Protein AF-A0A3D5U981-F1 (afdb_monomer_lite)

pLDDT: mean 92.64, std 10.51, range [44.12, 98.62]

Secondary structure (DSSP, 8-state):
-TT---HHHHHTSSS--S----HHHHHHHHHHTT-------HHHHTT--THHHHHHHTTTTTHHHHHHHHHHHHHHHHHHH--HHHHHHHHHHHHHHHHT---HHHHHHHHHHHHHHHTT------

Structure (mmCIF, N/CA/C/O backbone):
data_AF-A0A3D5U981-F1
#
_entry.id   AF-A0A3D5U981-F1
#
loop_
_atom_site.group_PDB
_atom_site.id
_atom_site.type_symbol
_atom_site.label_atom_id
_atom_site.label_alt_id
_atom_site.label_comp_id
_atom_site.label_asym_id
_atom_site.label_entity_id
_atom_site.label_seq_id
_atom_site.pdbx_PDB_ins_code
_atom_site.Cartn_x
_atom_site.Cartn_y
_atom_site.Cartn_z
_atom_site.occupancy
_atom_site.B_iso_or_equiv
_atom_site.auth_seq_id
_atom_site.auth_comp_id
_atom_site.auth_asym_id
_atom_site.auth_atom_id
_atom_site.pdbx_PDB_model_num
ATOM 1 N N . ASP A 1 1 ? 12.604 10.261 -20.284 1.00 46.19 1 ASP A N 1
ATOM 2 C CA . ASP A 1 1 ? 11.400 9.481 -19.977 1.00 46.19 1 ASP A CA 1
ATOM 3 C C . ASP A 1 1 ? 11.786 8.006 -20.019 1.00 46.19 1 ASP A C 1
ATOM 5 O O . ASP A 1 1 ? 12.290 7.556 -21.041 1.00 46.19 1 ASP A O 1
ATOM 9 N N . TYR A 1 2 ? 11.681 7.296 -18.892 1.00 44.12 2 TYR A N 1
ATOM 10 C CA . TYR A 1 2 ? 12.070 5.879 -18.778 1.00 44.12 2 TYR A CA 1
ATOM 11 C C . TYR A 1 2 ? 11.083 4.939 -19.499 1.00 44.12 2 TYR A C 1
ATOM 13 O O . TYR A 1 2 ? 11.302 3.730 -19.544 1.00 44.12 2 TYR A O 1
ATOM 21 N N . SER A 1 3 ? 10.006 5.488 -20.070 1.00 51.28 3 SER A N 1
ATOM 22 C CA . SER A 1 3 ? 9.014 4.762 -20.864 1.00 51.28 3 SER A CA 1
ATOM 23 C C . SER A 1 3 ? 9.505 4.391 -22.278 1.00 51.28 3 SER A C 1
ATOM 25 O O . SER A 1 3 ? 8.981 3.454 -22.887 1.00 51.28 3 SER A O 1
ATOM 27 N N . HIS A 1 4 ? 10.526 5.077 -22.810 1.00 54.28 4 HIS A N 1
ATOM 28 C CA . HIS A 1 4 ? 11.020 4.851 -24.170 1.00 54.28 4 HIS A CA 1
ATOM 29 C C . HIS A 1 4 ? 12.057 3.725 -24.223 1.00 54.28 4 HIS A C 1
ATOM 31 O O . HIS A 1 4 ? 13.225 3.896 -23.869 1.00 54.28 4 HIS A O 1
ATOM 37 N N . LYS A 1 5 ? 11.628 2.567 -24.735 1.00 63.09 5 LYS A N 1
ATOM 38 C CA . LYS A 1 5 ? 12.467 1.385 -25.001 1.00 63.09 5 LYS A CA 1
ATOM 39 C C . LYS A 1 5 ? 13.287 1.501 -26.299 1.00 63.09 5 LYS A C 1
ATOM 41 O O . LYS A 1 5 ? 13.474 0.495 -26.977 1.00 63.09 5 LYS A O 1
ATOM 46 N N . ASP A 1 6 ? 13.714 2.698 -26.695 1.00 69.69 6 ASP A N 1
ATOM 47 C CA . ASP A 1 6 ? 14.601 2.833 -27.854 1.00 69.69 6 ASP A CA 1
ATOM 48 C C . ASP A 1 6 ? 16.065 2.540 -27.468 1.00 69.69 6 ASP A C 1
ATOM 50 O O . ASP A 1 6 ? 16.476 2.690 -26.316 1.00 69.69 6 ASP A O 1
ATOM 54 N N . ASP A 1 7 ? 16.864 2.064 -28.422 1.00 69.00 7 ASP A N 1
ATOM 55 C CA . ASP A 1 7 ? 18.256 1.671 -28.160 1.00 69.00 7 ASP A CA 1
ATOM 56 C C . ASP A 1 7 ? 19.193 2.870 -27.921 1.00 69.00 7 ASP A C 1
ATOM 58 O O . ASP A 1 7 ? 20.283 2.711 -27.365 1.00 69.00 7 ASP A O 1
ATOM 62 N N . GLU A 1 8 ? 18.788 4.077 -28.317 1.00 70.75 8 GLU A N 1
ATOM 63 C CA . GLU A 1 8 ? 19.534 5.322 -28.098 1.00 70.75 8 GLU A CA 1
ATOM 64 C C . GLU A 1 8 ? 19.459 5.763 -26.626 1.00 70.75 8 GLU A C 1
ATOM 66 O O . GLU A 1 8 ? 20.466 6.176 -26.043 1.00 70.75 8 GLU A O 1
ATOM 71 N N . SER A 1 9 ? 18.291 5.624 -25.997 1.00 68.75 9 SER A N 1
ATOM 72 C CA . SER A 1 9 ? 18.040 5.948 -24.592 1.00 68.75 9 SER A CA 1
ATOM 73 C C . SER A 1 9 ? 18.855 5.039 -23.669 1.00 68.75 9 SER A C 1
ATOM 75 O O . SER A 1 9 ? 19.458 5.501 -22.694 1.00 68.75 9 SER A O 1
ATOM 77 N N . ARG A 1 10 ? 18.981 3.756 -24.034 1.00 68.75 10 ARG A N 1
ATOM 78 C CA . ARG A 1 10 ? 19.779 2.763 -23.297 1.00 68.75 10 ARG A CA 1
ATOM 79 C C . ARG A 1 10 ? 21.269 3.096 -23.316 1.00 68.75 10 ARG A C 1
ATOM 81 O O . ARG A 1 10 ? 21.929 2.950 -22.293 1.00 68.75 10 ARG A O 1
ATOM 88 N N . LYS A 1 11 ? 21.797 3.606 -24.435 1.00 75.69 11 LYS A N 1
ATOM 89 C CA . LYS A 1 11 ? 23.214 4.007 -24.557 1.00 75.69 11 LYS A CA 1
ATOM 90 C C . LYS A 1 11 ? 23.578 5.245 -23.732 1.00 75.69 11 LYS A C 1
ATOM 92 O O . LYS A 1 11 ? 24.735 5.391 -23.357 1.00 75.69 11 LYS A O 1
ATOM 97 N N . LYS A 1 12 ? 22.612 6.130 -23.457 1.00 82.81 12 LYS A N 1
ATOM 98 C CA . LYS A 1 12 ? 22.801 7.359 -22.656 1.00 82.81 12 LYS A CA 1
ATOM 99 C C . LYS A 1 12 ? 22.420 7.187 -21.181 1.00 82.81 12 LYS A C 1
ATOM 101 O O . LYS A 1 12 ? 22.521 8.138 -20.411 1.00 82.81 12 LYS A O 1
ATOM 106 N N . SER A 1 13 ? 21.950 6.005 -20.790 1.00 84.88 13 SER A N 1
ATOM 107 C CA . SER A 1 13 ? 21.528 5.727 -19.418 1.00 84.88 13 SER A CA 1
ATOM 108 C C . SER A 1 13 ? 22.726 5.703 -18.462 1.00 84.88 13 SER A C 1
ATOM 110 O O . SER A 1 13 ? 23.806 5.242 -18.824 1.00 84.88 13 SER A O 1
ATOM 112 N N . GLN A 1 14 ? 22.531 6.173 -17.223 1.00 90.69 14 GLN A N 1
ATOM 113 C CA . GLN A 1 14 ? 23.584 6.195 -16.194 1.00 90.69 14 GLN A CA 1
ATOM 114 C C . GLN A 1 14 ? 24.102 4.785 -15.853 1.00 90.69 14 GLN A C 1
ATOM 116 O O . GLN A 1 14 ? 25.258 4.620 -15.471 1.00 90.69 14 GLN A O 1
ATOM 121 N N . PHE A 1 15 ? 23.246 3.773 -15.990 1.00 86.62 15 PHE A N 1
ATOM 122 C CA . PHE A 1 15 ? 23.551 2.362 -15.782 1.00 86.62 15 PHE A CA 1
ATOM 123 C C . PHE A 1 15 ? 22.647 1.487 -16.655 1.00 86.62 15 PHE A C 1
ATOM 125 O O . PHE A 1 15 ? 21.620 1.935 -17.171 1.00 86.62 15 PHE A O 1
ATOM 132 N N . VAL A 1 16 ? 23.024 0.217 -16.795 1.00 85.31 16 VAL A N 1
ATOM 133 C CA . VAL A 1 16 ? 22.187 -0.809 -17.423 1.00 85.31 16 VAL A CA 1
ATOM 134 C C . VAL A 1 16 ? 21.232 -1.379 -16.375 1.00 85.31 16 VAL A C 1
ATOM 136 O O . VAL A 1 16 ? 21.656 -1.746 -15.281 1.00 85.31 16 VAL A O 1
ATOM 139 N N . LEU A 1 17 ? 19.942 -1.457 -16.705 1.00 85.50 17 LEU A N 1
ATOM 140 C CA . LEU A 1 17 ? 18.930 -2.024 -15.812 1.00 85.50 17 LEU A CA 1
ATOM 141 C C . LEU A 1 17 ? 19.100 -3.547 -15.698 1.00 85.50 17 LEU A C 1
ATOM 143 O O . LEU A 1 17 ? 19.058 -4.246 -16.709 1.00 85.50 17 LEU A O 1
ATOM 147 N N . GLY A 1 18 ? 19.269 -4.047 -14.470 1.00 90.38 18 GLY A N 1
ATOM 148 C CA . GLY A 1 18 ? 19.320 -5.487 -14.174 1.00 90.38 18 GLY A CA 1
ATOM 149 C C . GLY A 1 18 ? 17.942 -6.146 -14.043 1.00 90.38 18 GLY A C 1
ATOM 150 O O . GLY A 1 18 ? 17.817 -7.348 -14.253 1.00 90.38 18 GLY A O 1
ATOM 151 N N . ASP A 1 19 ? 16.909 -5.356 -13.750 1.00 89.88 19 ASP A N 1
ATOM 152 C CA . ASP A 1 19 ? 15.511 -5.778 -13.717 1.00 89.88 19 ASP A CA 1
ATOM 153 C C . ASP A 1 19 ? 14.698 -4.862 -14.637 1.00 89.88 19 ASP A C 1
ATOM 155 O O . ASP A 1 19 ? 14.809 -3.637 -14.576 1.00 89.88 19 ASP A O 1
ATOM 159 N N . THR A 1 20 ? 13.927 -5.469 -15.535 1.00 89.94 20 THR A N 1
ATOM 160 C CA . THR A 1 20 ? 13.118 -4.774 -16.549 1.00 89.94 20 THR A CA 1
ATOM 161 C C . THR A 1 20 ? 11.648 -5.185 -16.496 1.00 89.94 20 THR A C 1
ATOM 163 O O . THR A 1 20 ? 10.890 -4.873 -17.419 1.00 89.94 20 THR A O 1
ATOM 166 N N . ARG A 1 21 ? 11.245 -5.887 -15.426 1.00 93.44 21 ARG A N 1
ATOM 167 C CA . ARG A 1 21 ? 9.848 -6.228 -15.151 1.00 93.44 21 ARG A CA 1
ATOM 168 C C . ARG A 1 21 ? 9.000 -4.961 -15.102 1.00 93.44 21 ARG A C 1
ATOM 170 O O . ARG A 1 21 ? 9.467 -3.894 -14.697 1.00 93.44 21 ARG A O 1
ATOM 177 N N . SER A 1 22 ? 7.742 -5.076 -15.520 1.00 95.38 22 SER A N 1
ATOM 178 C CA . SER A 1 22 ? 6.795 -3.981 -15.322 1.00 95.38 22 SER A CA 1
ATOM 179 C C . SER A 1 22 ? 6.500 -3.800 -13.830 1.00 95.38 22 SER A C 1
ATOM 181 O O . SER A 1 22 ? 6.696 -4.721 -13.034 1.00 95.38 22 SER A O 1
ATOM 183 N N . LEU A 1 23 ? 5.987 -2.628 -13.446 1.00 96.19 23 LEU A N 1
ATOM 184 C CA . LEU A 1 23 ? 5.537 -2.416 -12.070 1.00 96.19 23 LEU A CA 1
ATOM 185 C C . LEU A 1 23 ? 4.477 -3.457 -11.675 1.00 96.19 23 LEU A C 1
ATOM 187 O O . LEU A 1 23 ? 4.585 -4.050 -10.610 1.00 96.19 23 LEU A O 1
ATOM 191 N N . ASP A 1 24 ? 3.517 -3.739 -12.559 1.00 97.69 24 ASP A N 1
ATOM 192 C CA . ASP A 1 24 ? 2.465 -4.730 -12.311 1.00 97.69 24 ASP A CA 1
ATOM 193 C C . ASP A 1 24 ? 3.029 -6.142 -12.065 1.00 97.69 24 ASP A C 1
ATOM 195 O O . ASP A 1 24 ? 2.580 -6.820 -11.144 1.00 97.69 24 ASP A O 1
ATOM 199 N N . ASP A 1 25 ? 4.057 -6.568 -12.814 1.00 98.00 25 ASP A N 1
ATOM 200 C CA . ASP A 1 25 ? 4.721 -7.866 -12.594 1.00 98.00 25 ASP A CA 1
ATOM 201 C C . ASP A 1 25 ? 5.366 -7.955 -11.205 1.00 98.00 25 ASP A C 1
ATOM 203 O O . ASP A 1 25 ? 5.211 -8.960 -10.508 1.00 98.00 25 ASP A O 1
ATOM 207 N N . VAL A 1 26 ? 6.076 -6.901 -10.789 1.00 98.06 26 VAL A N 1
ATOM 208 C CA . VAL A 1 26 ? 6.733 -6.848 -9.474 1.00 98.06 26 VAL A CA 1
ATOM 209 C C . VAL A 1 26 ? 5.692 -6.873 -8.357 1.00 98.06 26 VAL A C 1
ATOM 211 O O . VAL A 1 26 ? 5.838 -7.618 -7.389 1.00 98.06 26 VAL A O 1
ATOM 214 N N . ILE A 1 27 ? 4.619 -6.093 -8.498 1.00 98.31 27 ILE A N 1
ATOM 215 C CA . ILE A 1 27 ? 3.537 -6.025 -7.514 1.00 98.31 27 ILE A CA 1
ATOM 216 C C . ILE A 1 27 ? 2.820 -7.375 -7.388 1.00 98.31 27 ILE A C 1
ATOM 218 O O . ILE A 1 27 ? 2.599 -7.845 -6.271 1.00 98.31 27 ILE A O 1
ATOM 222 N N . TYR A 1 28 ? 2.507 -8.024 -8.512 1.00 98.56 28 TYR A N 1
ATOM 223 C CA . TYR A 1 28 ? 1.895 -9.353 -8.537 1.00 98.56 28 TYR A CA 1
ATOM 224 C C . TYR A 1 28 ? 2.758 -10.402 -7.822 1.00 98.56 28 TYR A C 1
ATOM 226 O O . TYR A 1 28 ? 2.254 -11.177 -7.006 1.00 98.56 28 TYR A O 1
ATOM 234 N N . GLU A 1 29 ? 4.065 -10.425 -8.095 1.00 98.44 29 GLU A N 1
ATOM 235 C CA . GLU A 1 29 ? 5.000 -11.361 -7.464 1.00 98.44 29 GLU A CA 1
ATOM 236 C C . GLU A 1 29 ? 5.098 -11.137 -5.949 1.00 98.44 29 GLU A C 1
ATOM 238 O O . GLU A 1 29 ? 4.994 -12.091 -5.174 1.00 98.44 29 GLU A O 1
ATOM 243 N N . LEU A 1 30 ? 5.235 -9.880 -5.514 1.00 98.50 30 LEU A N 1
ATOM 244 C CA . LEU A 1 30 ? 5.278 -9.529 -4.093 1.00 98.50 30 LEU A CA 1
ATOM 245 C C . LEU A 1 30 ? 3.994 -9.948 -3.369 1.00 98.50 30 LEU A C 1
ATOM 247 O O . LEU A 1 30 ? 4.073 -10.592 -2.319 1.00 98.50 30 LEU A O 1
ATOM 251 N N . ALA A 1 31 ? 2.829 -9.654 -3.955 1.00 98.12 31 ALA A N 1
ATOM 252 C CA . ALA A 1 31 ? 1.537 -9.988 -3.367 1.00 98.12 31 ALA A CA 1
ATOM 253 C C . ALA A 1 31 ? 1.343 -11.508 -3.210 1.00 98.12 31 ALA A C 1
ATOM 255 O O . ALA A 1 31 ? 0.899 -11.979 -2.158 1.00 98.12 31 ALA A O 1
ATOM 256 N N . ASN A 1 32 ? 1.734 -12.296 -4.218 1.00 97.62 32 ASN A N 1
ATOM 257 C CA . ASN A 1 32 ? 1.669 -13.761 -4.153 1.00 97.62 32 ASN A CA 1
ATOM 258 C C . ASN A 1 32 ? 2.615 -14.351 -3.102 1.00 97.62 32 ASN A C 1
ATOM 260 O O . ASN A 1 32 ? 2.276 -15.345 -2.460 1.00 97.62 32 ASN A O 1
ATOM 264 N N . ASN A 1 33 ? 3.762 -13.710 -2.881 1.00 98.00 33 ASN A N 1
ATOM 265 C CA . ASN A 1 33 ? 4.722 -14.098 -1.852 1.00 98.00 33 ASN A CA 1
ATOM 266 C C . ASN A 1 33 ? 4.352 -13.585 -0.445 1.00 98.00 33 ASN A C 1
ATOM 268 O O . ASN A 1 33 ? 5.080 -13.843 0.512 1.00 98.00 33 ASN A O 1
ATOM 272 N N . GLY A 1 34 ? 3.218 -12.890 -0.292 1.00 97.12 34 GLY A N 1
ATOM 273 C CA . GLY A 1 34 ? 2.721 -12.414 1.001 1.00 97.12 34 GLY A CA 1
ATOM 274 C C . GLY A 1 34 ? 3.359 -11.114 1.495 1.00 97.12 34 GLY A C 1
ATOM 275 O O . GLY A 1 34 ? 3.178 -10.760 2.658 1.00 97.12 34 GLY A O 1
ATOM 276 N N . TYR A 1 35 ? 4.090 -10.399 0.639 1.00 98.31 35 TYR A N 1
ATOM 277 C CA . TYR A 1 35 ? 4.594 -9.060 0.936 1.00 98.31 35 TYR A CA 1
ATOM 278 C C . TYR A 1 35 ? 3.562 -8.017 0.515 1.00 98.31 35 TYR A C 1
ATOM 280 O O . TYR A 1 35 ? 2.977 -8.147 -0.554 1.00 98.31 35 TYR A O 1
ATOM 288 N N . ILE A 1 36 ? 3.364 -6.975 1.327 1.00 98.06 36 ILE A N 1
ATOM 289 C CA . ILE A 1 36 ? 2.440 -5.868 1.036 1.00 98.06 36 ILE A CA 1
ATOM 290 C C . ILE A 1 36 ? 3.231 -4.742 0.355 1.00 98.06 36 ILE A C 1
ATOM 292 O O . ILE A 1 36 ? 4.010 -4.066 1.037 1.00 98.06 36 ILE A O 1
ATOM 296 N N . PRO A 1 37 ? 3.070 -4.503 -0.959 1.00 98.25 37 PRO A N 1
ATOM 297 C CA . PRO A 1 37 ? 3.635 -3.320 -1.593 1.00 98.25 37 PRO A CA 1
ATOM 298 C C . PRO A 1 37 ? 2.991 -2.062 -1.012 1.00 98.25 37 PRO A C 1
ATOM 300 O O . PRO A 1 37 ? 1.818 -2.072 -0.663 1.00 98.25 37 PRO A O 1
ATOM 303 N N . SER A 1 38 ? 3.748 -0.976 -0.882 1.00 97.88 38 SER A N 1
ATOM 304 C CA . SER A 1 38 ? 3.259 0.243 -0.237 1.00 97.88 38 SER A CA 1
ATOM 305 C C . SER A 1 38 ? 3.720 1.476 -0.992 1.00 97.88 38 SER A C 1
ATOM 307 O O . SER A 1 38 ? 4.899 1.605 -1.318 1.00 97.88 38 SER A O 1
ATOM 309 N N . PHE A 1 39 ? 2.785 2.399 -1.206 1.00 97.62 39 PHE A N 1
ATOM 310 C CA . PHE A 1 39 ? 3.029 3.726 -1.779 1.00 97.62 39 PHE A CA 1
ATOM 311 C C . PHE A 1 39 ? 2.806 4.822 -0.722 1.00 97.62 39 PHE A C 1
ATOM 313 O O . PHE A 1 39 ? 2.518 5.981 -1.022 1.00 97.62 39 PHE A O 1
ATOM 320 N N . CYS A 1 40 ? 2.921 4.439 0.553 1.00 97.56 40 CYS A N 1
ATOM 321 C CA . CYS A 1 40 ? 2.651 5.292 1.696 1.00 97.56 40 CYS A CA 1
ATOM 322 C C . CYS A 1 40 ? 3.576 6.510 1.753 1.00 97.56 40 CYS A C 1
ATOM 324 O O . CYS A 1 40 ? 4.801 6.412 1.737 1.00 97.56 40 CYS A O 1
ATOM 326 N N . THR A 1 41 ? 2.955 7.668 1.940 1.00 96.75 41 THR A N 1
ATOM 327 C CA . THR A 1 41 ? 3.621 8.957 2.159 1.00 96.75 41 THR A CA 1
ATOM 328 C C . THR A 1 41 ? 3.052 9.675 3.395 1.00 96.75 41 THR A C 1
ATOM 330 O O . THR A 1 41 ? 3.188 10.887 3.557 1.00 96.75 41 THR A O 1
ATOM 333 N N . SER A 1 42 ? 2.419 8.931 4.312 1.00 96.75 42 SER A N 1
ATOM 334 C CA . SER A 1 42 ? 1.692 9.488 5.464 1.00 96.75 42 SER A CA 1
ATOM 335 C C . SER A 1 42 ? 2.589 10.189 6.480 1.00 96.75 42 SER A C 1
ATOM 337 O O . SER A 1 42 ? 2.201 11.216 7.025 1.00 96.75 42 SER A O 1
ATOM 339 N N . CYS A 1 43 ? 3.807 9.688 6.719 1.00 95.50 43 CYS A N 1
ATOM 340 C CA . CYS A 1 43 ? 4.746 10.341 7.635 1.00 95.50 43 CYS A CA 1
ATOM 341 C C . CYS A 1 43 ? 5.093 11.761 7.184 1.00 95.50 43 CYS A C 1
ATOM 343 O O . CYS A 1 43 ? 5.197 12.645 8.027 1.00 95.50 43 CYS A O 1
ATOM 345 N N . TYR A 1 44 ? 5.185 11.999 5.873 1.00 95.06 44 TYR A N 1
ATOM 346 C CA . TYR A 1 44 ? 5.379 13.343 5.342 1.00 95.06 44 TYR A CA 1
ATOM 347 C C . TYR A 1 44 ? 4.172 14.243 5.651 1.00 95.06 44 TYR A C 1
ATOM 349 O O . TYR A 1 44 ? 4.337 15.303 6.249 1.00 95.06 44 TYR A O 1
ATOM 357 N N . ARG A 1 45 ? 2.948 13.789 5.339 1.00 93.94 45 ARG A N 1
ATOM 358 C CA . ARG A 1 45 ? 1.709 14.556 5.594 1.00 93.94 45 ARG A CA 1
ATOM 359 C C . ARG A 1 45 ? 1.453 14.832 7.072 1.00 93.94 45 ARG A C 1
ATOM 361 O O . ARG A 1 45 ? 0.937 15.884 7.424 1.00 93.94 45 ARG A O 1
ATOM 368 N N . ALA A 1 46 ? 1.822 13.891 7.933 1.00 93.31 46 ALA A N 1
ATOM 369 C CA . ALA A 1 46 ? 1.648 13.990 9.375 1.00 93.31 46 ALA A CA 1
ATOM 370 C C . ALA A 1 46 ? 2.802 14.725 10.085 1.00 93.31 46 ALA A C 1
ATOM 372 O O . ALA A 1 46 ? 2.830 14.752 11.313 1.00 93.31 46 ALA A O 1
ATOM 373 N N . GLY A 1 47 ? 3.784 15.266 9.349 1.00 93.56 47 GLY A N 1
ATOM 374 C CA . GLY A 1 47 ? 4.938 15.957 9.939 1.00 93.56 47 GLY A CA 1
ATOM 375 C C . GLY A 1 47 ? 5.867 15.049 10.760 1.00 93.56 47 GLY A C 1
ATOM 376 O O . GLY A 1 47 ? 6.644 15.530 11.585 1.00 93.56 47 GLY A O 1
ATOM 377 N N . ARG A 1 48 ? 5.801 13.729 10.551 1.00 94.06 48 ARG A N 1
ATOM 378 C CA . ARG A 1 48 ? 6.658 12.731 11.206 1.00 94.06 48 ARG A CA 1
ATOM 379 C C . ARG A 1 48 ? 7.974 12.625 10.439 1.00 94.06 48 ARG A C 1
ATOM 381 O O . ARG A 1 48 ? 8.171 11.710 9.641 1.00 94.06 48 ARG A O 1
ATOM 388 N N . THR A 1 49 ? 8.866 13.581 10.673 1.00 95.00 49 THR A N 1
ATOM 389 C CA . THR A 1 49 ? 10.197 13.666 10.050 1.00 95.00 49 THR A CA 1
ATOM 390 C C . THR A 1 49 ? 11.285 13.842 11.106 1.00 95.00 49 THR A C 1
ATOM 392 O O . THR A 1 49 ? 11.021 14.406 12.164 1.00 95.00 49 THR A O 1
ATOM 395 N N . GLY A 1 50 ? 12.515 13.408 10.818 1.00 95.50 50 GLY A N 1
ATOM 396 C CA . GLY A 1 50 ? 13.647 13.583 11.734 1.00 95.50 50 GLY A CA 1
ATOM 397 C C . GLY A 1 50 ? 13.413 12.902 13.085 1.00 95.50 50 GLY A C 1
ATOM 398 O O . GLY A 1 50 ? 13.038 11.731 13.131 1.00 95.50 50 GLY A O 1
ATOM 399 N N . GLU A 1 51 ? 13.610 13.639 14.176 1.00 94.94 51 GLU A N 1
ATOM 400 C CA . GLU A 1 51 ? 13.445 13.135 15.545 1.00 94.94 51 GLU A CA 1
ATOM 401 C C . GLU A 1 51 ? 12.018 12.643 15.826 1.00 94.94 51 GLU A C 1
ATOM 403 O O . GLU A 1 51 ? 11.849 11.534 16.328 1.00 94.94 51 GLU A O 1
ATOM 408 N N . HIS A 1 52 ? 10.993 13.374 15.369 1.00 91.00 52 HIS A N 1
ATOM 409 C CA . HIS A 1 52 ? 9.596 12.968 15.551 1.00 91.00 52 HIS A CA 1
ATOM 410 C C . HIS A 1 52 ? 9.288 11.618 14.898 1.00 91.00 52 HIS A C 1
ATOM 412 O O . HIS A 1 52 ? 8.482 10.856 15.413 1.00 91.00 52 HIS A O 1
ATOM 418 N N . PHE A 1 53 ? 9.911 11.284 13.762 1.00 94.69 53 PHE A N 1
ATOM 419 C CA . PHE A 1 53 ? 9.754 9.947 13.179 1.00 94.69 53 PHE A CA 1
ATOM 420 C C . PHE A 1 53 ? 10.368 8.871 14.085 1.00 94.69 53 PHE A C 1
ATOM 422 O O . PHE A 1 53 ? 9.764 7.816 14.299 1.00 94.69 53 PHE A O 1
ATOM 429 N N . MET A 1 54 ? 11.554 9.146 14.633 1.00 94.38 54 MET A N 1
ATOM 430 C CA . MET A 1 54 ? 12.296 8.199 15.463 1.00 94.38 54 MET A CA 1
ATOM 431 C C . MET A 1 54 ? 11.579 7.887 16.780 1.00 94.38 54 MET A C 1
ATOM 433 O O . MET A 1 54 ? 11.630 6.738 17.220 1.00 94.38 54 MET A O 1
ATOM 437 N N . GLU A 1 55 ? 10.836 8.842 17.348 1.00 93.50 55 GLU A N 1
ATOM 438 C CA . GLU A 1 55 ? 9.967 8.622 18.516 1.00 93.50 55 GLU A CA 1
ATOM 439 C C . GLU A 1 55 ? 8.932 7.509 18.294 1.00 93.50 55 GLU A C 1
ATOM 441 O O . GLU A 1 55 ? 8.592 6.781 19.225 1.00 93.50 55 GLU A O 1
ATOM 446 N N . PHE A 1 56 ? 8.454 7.320 17.059 1.00 91.50 56 PHE A N 1
ATOM 447 C CA . PHE A 1 56 ? 7.549 6.216 16.717 1.00 91.50 56 PHE A CA 1
ATOM 448 C C . PHE A 1 56 ? 8.295 4.968 16.243 1.00 91.50 56 PHE A C 1
ATOM 450 O O . PHE A 1 56 ? 7.837 3.846 16.483 1.00 91.50 56 PHE A O 1
ATOM 457 N N . ALA A 1 57 ? 9.414 5.144 15.537 1.00 92.50 57 ALA A N 1
ATOM 458 C CA . ALA A 1 57 ? 10.157 4.050 14.923 1.00 92.50 57 ALA A CA 1
ATOM 459 C C . ALA A 1 57 ? 10.921 3.209 15.955 1.00 92.50 57 ALA A C 1
ATOM 461 O O . ALA A 1 57 ? 10.768 1.989 15.960 1.00 92.50 57 ALA A O 1
ATOM 462 N N . ILE A 1 58 ? 11.685 3.844 16.853 1.00 91.69 58 ILE A N 1
ATOM 463 C CA . ILE A 1 58 ? 12.539 3.149 17.832 1.00 91.69 58 ILE A CA 1
ATOM 464 C C . ILE A 1 58 ? 11.710 2.263 18.778 1.00 91.69 58 ILE A C 1
ATOM 466 O O . ILE A 1 58 ? 12.066 1.095 18.944 1.00 91.69 58 ILE A O 1
ATOM 470 N N . PRO A 1 59 ? 10.580 2.726 19.353 1.00 92.44 59 PRO A N 1
ATOM 471 C CA . PRO A 1 59 ? 9.752 1.881 20.218 1.00 92.44 59 PRO A CA 1
ATOM 472 C C . PRO A 1 59 ? 8.915 0.848 19.447 1.00 92.44 59 PRO A C 1
ATOM 474 O O . PRO A 1 59 ? 8.191 0.060 20.053 1.00 92.44 59 PRO A O 1
ATOM 477 N N . GLY A 1 60 ? 8.952 0.868 18.110 1.00 90.38 60 GLY A N 1
ATOM 478 C CA . GLY A 1 60 ? 8.165 -0.025 17.263 1.00 90.38 60 GLY A CA 1
ATOM 479 C C . GLY A 1 60 ? 6.688 0.359 17.135 1.00 90.38 60 GLY A C 1
ATOM 480 O O . GLY A 1 60 ? 5.887 -0.449 16.662 1.00 90.38 60 GLY A O 1
ATOM 481 N N . PHE A 1 61 ? 6.296 1.580 17.514 1.00 89.69 61 PHE A N 1
ATOM 482 C CA . PHE A 1 61 ? 4.926 2.076 17.327 1.00 89.69 61 PHE A CA 1
ATOM 483 C C . PHE A 1 61 ? 4.583 2.341 15.867 1.00 89.69 61 PHE A C 1
ATOM 485 O O . PHE A 1 61 ? 3.406 2.325 15.509 1.00 89.69 61 PHE A O 1
ATOM 492 N N . VAL A 1 62 ? 5.595 2.499 15.012 1.00 91.06 62 VAL A N 1
ATOM 493 C CA . VAL A 1 62 ? 5.424 2.728 13.577 1.00 91.06 62 VAL A CA 1
ATOM 494 C C . VAL A 1 62 ? 4.543 1.663 12.907 1.00 91.06 62 VAL A C 1
ATOM 496 O O . VAL A 1 62 ? 3.774 1.992 12.011 1.00 91.06 62 VAL A O 1
ATOM 499 N N . LYS A 1 63 ? 4.540 0.412 13.398 1.00 87.56 63 LYS A N 1
ATOM 500 C CA . LYS A 1 63 ? 3.688 -0.672 12.870 1.00 87.56 63 LYS A CA 1
ATOM 501 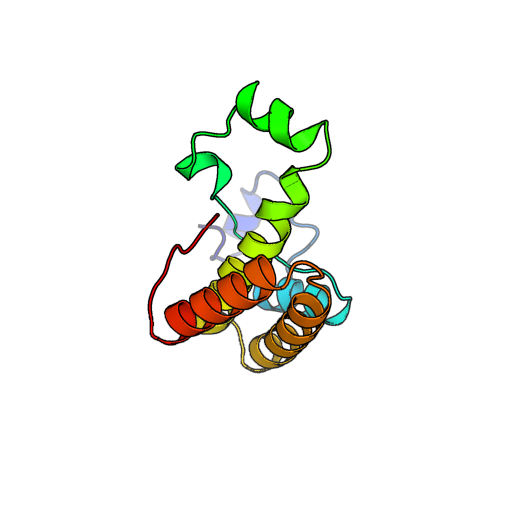C C . LYS A 1 63 ? 2.186 -0.371 12.954 1.00 87.56 63 LYS A C 1
ATOM 503 O O . LYS A 1 63 ? 1.425 -0.840 12.115 1.00 87.56 63 LYS A O 1
ATOM 508 N N . ARG A 1 64 ? 1.767 0.454 13.924 1.00 88.56 64 ARG A N 1
ATOM 509 C CA . ARG A 1 64 ? 0.372 0.903 14.088 1.00 88.56 64 ARG A CA 1
ATOM 510 C C . ARG A 1 64 ? -0.075 1.858 12.978 1.00 88.56 64 ARG A C 1
ATOM 512 O O . ARG A 1 64 ? -1.267 2.084 12.840 1.00 88.56 64 ARG A O 1
ATOM 519 N N . PHE A 1 65 ? 0.871 2.406 12.216 1.00 94.12 65 PHE A N 1
ATOM 520 C CA . PHE A 1 65 ? 0.625 3.352 11.129 1.00 94.12 65 PHE A CA 1
ATOM 521 C C . PHE A 1 65 ? 1.044 2.766 9.779 1.00 94.12 65 PHE A C 1
ATOM 523 O O . PHE A 1 65 ? 0.292 2.844 8.815 1.00 94.12 65 PHE A O 1
ATOM 530 N N . CYS A 1 66 ? 2.230 2.159 9.690 1.00 96.31 66 CYS A N 1
ATOM 531 C CA . CYS A 1 66 ? 2.787 1.648 8.440 1.00 96.31 66 CYS A CA 1
ATOM 532 C C . CYS A 1 66 ? 1.943 0.538 7.824 1.00 96.31 66 CYS A C 1
ATOM 534 O O . CYS A 1 66 ? 1.658 0.626 6.637 1.00 96.31 66 CYS A O 1
ATOM 536 N N . THR A 1 67 ? 1.523 -0.472 8.595 1.00 95.44 67 THR A N 1
ATOM 537 C CA . THR A 1 67 ? 0.740 -1.586 8.039 1.00 95.44 67 THR A CA 1
ATOM 538 C C . THR A 1 67 ? -0.644 -1.128 7.569 1.00 95.44 67 THR A C 1
ATOM 540 O O . THR A 1 67 ? -0.964 -1.382 6.411 1.00 95.44 67 THR A O 1
ATOM 543 N N . PRO A 1 68 ? -1.433 -0.373 8.363 1.00 97.00 68 PRO A N 1
ATOM 544 C CA . PRO A 1 68 ? -2.693 0.192 7.878 1.00 97.00 68 PRO A CA 1
ATOM 545 C C . PRO A 1 68 ? -2.525 1.065 6.628 1.00 97.00 68 PRO A C 1
ATOM 547 O O . PRO A 1 68 ? -3.235 0.878 5.64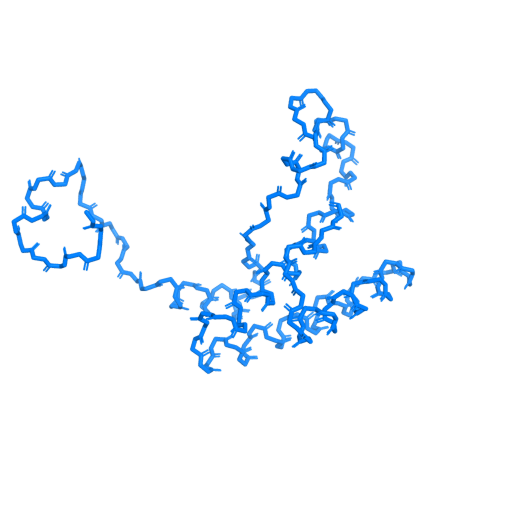8 1.00 97.00 68 PRO A O 1
ATOM 550 N N . ASN A 1 69 ? -1.541 1.971 6.615 1.00 98.19 69 ASN A N 1
ATOM 551 C CA . ASN A 1 69 ? -1.283 2.827 5.454 1.00 98.19 69 ASN A CA 1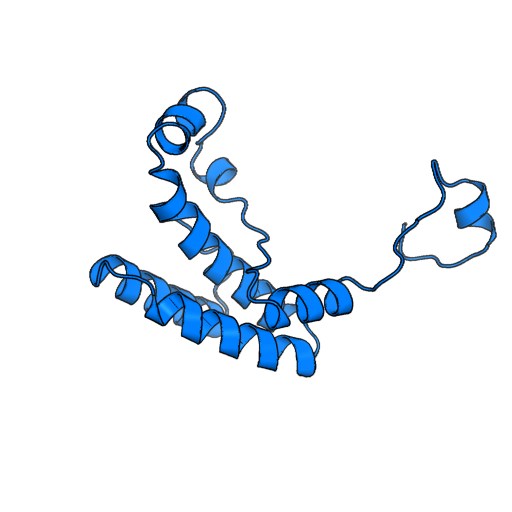
ATOM 552 C C . ASN A 1 69 ? -0.800 2.039 4.222 1.00 98.19 69 ASN A C 1
ATOM 554 O O . ASN A 1 69 ? -1.095 2.423 3.090 1.00 98.19 69 ASN A O 1
ATOM 558 N N . ALA A 1 70 ? -0.058 0.944 4.421 1.00 98.31 70 ALA A N 1
ATOM 559 C CA . ALA A 1 70 ? 0.338 0.055 3.335 1.00 98.31 70 ALA A CA 1
ATOM 560 C C . ALA A 1 70 ? -0.890 -0.601 2.698 1.00 98.31 70 ALA A C 1
ATOM 562 O O . ALA A 1 70 ? -0.993 -0.595 1.481 1.00 98.31 70 ALA A O 1
ATOM 563 N N . LEU A 1 71 ? -1.855 -1.069 3.496 1.00 98.31 71 LEU A N 1
ATOM 564 C CA . LEU A 1 71 ? -3.102 -1.638 2.974 1.00 98.31 71 LEU A CA 1
ATOM 565 C C . LEU A 1 71 ? -3.909 -0.614 2.169 1.00 98.31 71 LEU A C 1
ATOM 567 O O . LEU A 1 71 ? -4.351 -0.933 1.070 1.00 98.31 71 LEU A O 1
ATOM 571 N N . LEU A 1 72 ? -4.053 0.615 2.677 1.00 98.31 72 LEU A N 1
ATOM 572 C CA . LEU A 1 72 ? -4.808 1.668 1.988 1.00 98.31 72 LEU A CA 1
ATOM 573 C C . LEU A 1 72 ? -4.170 2.059 0.652 1.00 98.31 72 LEU A C 1
ATOM 575 O O . LEU A 1 72 ? -4.8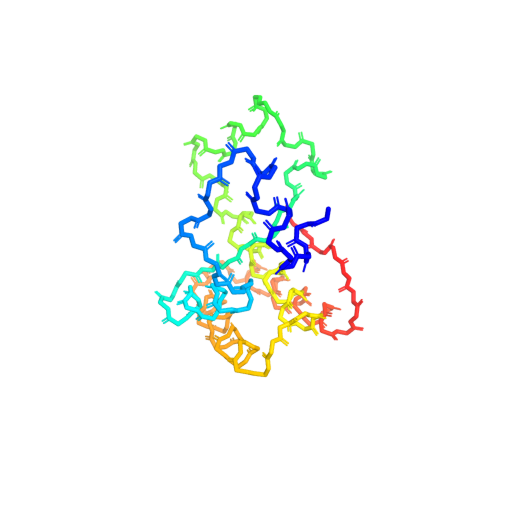38 2.056 -0.376 1.00 98.31 72 LEU A O 1
ATOM 579 N N . THR A 1 73 ? -2.867 2.346 0.651 1.00 98.38 73 THR A N 1
ATOM 580 C CA . THR A 1 73 ? -2.170 2.757 -0.581 1.00 98.38 73 THR A CA 1
ATOM 581 C C . THR A 1 73 ? -1.974 1.612 -1.566 1.00 98.38 73 THR A C 1
ATOM 583 O O . THR A 1 73 ? -1.925 1.842 -2.772 1.00 98.38 73 THR A O 1
ATOM 586 N N . PHE A 1 74 ? -1.890 0.372 -1.080 1.00 98.50 74 PHE A N 1
ATOM 587 C CA . PHE A 1 74 ? -1.888 -0.788 -1.957 1.00 98.50 74 PHE A CA 1
ATOM 588 C C . PHE A 1 74 ? -3.241 -0.954 -2.640 1.00 98.50 74 PHE A C 1
ATOM 590 O O . PHE A 1 74 ? -3.281 -1.092 -3.856 1.00 98.50 74 PHE A O 1
ATOM 597 N N . ALA A 1 75 ? -4.338 -0.880 -1.883 1.00 98.12 75 ALA A N 1
ATOM 598 C CA . ALA A 1 75 ? -5.682 -0.957 -2.438 1.00 98.12 75 ALA A CA 1
ATOM 599 C C . ALA A 1 75 ? -5.923 0.149 -3.478 1.00 98.12 75 ALA A C 1
ATOM 601 O O . ALA A 1 75 ? -6.376 -0.145 -4.580 1.00 98.12 75 ALA A O 1
ATOM 602 N N . GLU A 1 76 ? -5.510 1.385 -3.182 1.00 98.00 76 GLU A N 1
ATOM 603 C CA . GLU A 1 76 ? -5.559 2.500 -4.134 1.00 98.00 76 GLU A CA 1
ATOM 604 C C . GLU A 1 76 ? -4.833 2.161 -5.449 1.00 98.00 76 GLU A C 1
ATOM 606 O O . GLU A 1 76 ? -5.422 2.262 -6.525 1.00 98.00 76 GLU A O 1
ATOM 611 N N . TYR A 1 77 ? -3.598 1.644 -5.374 1.00 97.94 77 TYR A N 1
ATOM 612 C CA . TYR A 1 77 ? -2.868 1.192 -6.563 1.00 97.94 77 TYR A CA 1
ATOM 613 C C . TYR A 1 77 ? -3.612 0.093 -7.337 1.00 97.94 77 TYR A C 1
ATOM 615 O O . TYR A 1 77 ? -3.645 0.113 -8.570 1.00 97.94 77 TYR A O 1
ATOM 623 N N . LEU A 1 78 ? -4.189 -0.878 -6.622 1.00 97.81 78 LEU A N 1
ATOM 624 C CA . LEU A 1 78 ? -4.880 -2.006 -7.239 1.00 97.81 78 LEU A CA 1
ATOM 625 C C . LEU A 1 78 ? -6.082 -1.546 -8.067 1.00 97.81 78 LEU A C 1
ATOM 627 O O . LEU A 1 78 ? -6.240 -2.006 -9.198 1.00 97.81 78 LEU A O 1
ATOM 631 N N . HIS A 1 79 ? -6.892 -0.633 -7.532 1.00 96.19 79 HIS A N 1
ATOM 632 C CA . HIS A 1 79 ? -8.073 -0.123 -8.228 1.00 96.19 79 HIS A CA 1
ATOM 633 C C . HIS A 1 79 ? -7.729 0.827 -9.379 1.00 96.19 79 HIS A C 1
ATOM 635 O O . HIS A 1 79 ? -8.421 0.808 -10.395 1.00 96.19 79 HIS A O 1
ATOM 641 N N . ASP A 1 80 ? -6.667 1.624 -9.247 1.00 96.38 80 ASP A N 1
ATOM 642 C CA . ASP A 1 80 ? -6.373 2.682 -10.217 1.00 96.38 80 ASP A CA 1
ATOM 643 C C . ASP A 1 80 ? -5.454 2.233 -11.363 1.00 96.38 80 ASP A C 1
ATOM 645 O O . ASP A 1 80 ? -5.549 2.768 -12.470 1.00 96.38 80 ASP A O 1
ATOM 649 N N . PHE A 1 81 ? -4.552 1.271 -11.125 1.00 96.62 81 PHE A N 1
ATOM 650 C CA . PHE A 1 81 ? -3.448 0.998 -12.057 1.00 96.62 81 PHE A CA 1
ATOM 651 C C . PHE A 1 81 ? -3.171 -0.479 -12.343 1.00 96.62 81 PHE A C 1
ATOM 653 O O . PHE A 1 81 ? -2.443 -0.774 -13.295 1.00 96.62 81 PHE A O 1
ATOM 660 N N . SER A 1 82 ? -3.667 -1.406 -11.522 1.00 97.31 82 SER A N 1
ATOM 661 C CA . SER A 1 82 ? -3.256 -2.809 -11.631 1.00 97.31 82 SER A CA 1
ATOM 662 C C . SER A 1 82 ? -3.991 -3.575 -12.731 1.00 97.31 82 SER A C 1
ATOM 664 O O . SER A 1 82 ? -5.108 -3.240 -13.126 1.00 97.31 82 SER A O 1
ATOM 666 N N . SER A 1 83 ? -3.361 -4.638 -13.232 1.00 98.31 83 SER A N 1
ATOM 667 C CA . SER A 1 83 ? -4.046 -5.605 -14.090 1.00 98.31 83 SER A CA 1
ATOM 668 C C . SER A 1 83 ? -5.022 -6.471 -13.284 1.00 98.31 83 SER A C 1
ATOM 670 O O . SER A 1 83 ? -4.875 -6.638 -12.073 1.00 98.31 83 SER A O 1
ATOM 672 N N . GLU A 1 84 ? -5.982 -7.118 -13.951 1.00 98.38 84 GLU A N 1
ATOM 673 C CA . GLU A 1 84 ? -6.974 -7.977 -13.277 1.00 98.38 84 GLU A CA 1
ATOM 674 C C . GLU A 1 84 ? -6.342 -9.104 -12.438 1.00 98.38 84 GLU A C 1
ATOM 676 O O . GLU A 1 84 ? -6.836 -9.435 -11.355 1.00 98.38 84 GLU A O 1
ATOM 681 N N . ARG A 1 85 ? -5.225 -9.691 -12.902 1.00 98.12 85 ARG A N 1
ATOM 682 C CA . ARG A 1 85 ? -4.503 -10.728 -12.139 1.00 98.12 85 ARG A CA 1
ATOM 683 C C . ARG A 1 85 ? -3.927 -10.172 -10.834 1.00 98.12 85 ARG A C 1
ATOM 685 O O . ARG A 1 85 ? -3.959 -10.856 -9.812 1.00 98.12 85 ARG A O 1
ATOM 692 N N . THR A 1 86 ? -3.427 -8.941 -10.869 1.00 98.62 86 THR A N 1
ATOM 693 C CA . THR A 1 86 ? -2.779 -8.271 -9.743 1.00 98.62 86 THR A CA 1
ATOM 694 C C . THR A 1 86 ? -3.820 -7.787 -8.756 1.00 98.62 86 THR A C 1
ATOM 696 O O . THR A 1 86 ? -3.664 -8.039 -7.564 1.00 98.62 86 THR A O 1
ATOM 699 N N . LEU A 1 87 ? -4.923 -7.214 -9.249 1.00 98.50 87 LEU A N 1
ATOM 700 C CA . LEU A 1 87 ? -6.098 -6.871 -8.455 1.00 98.50 87 LEU A CA 1
ATOM 701 C C . LEU A 1 87 ? -6.573 -8.074 -7.636 1.00 98.50 87 LEU A C 1
ATOM 703 O O . LEU A 1 87 ? -6.675 -7.994 -6.414 1.00 98.50 87 LEU A O 1
ATOM 707 N N . LYS A 1 88 ? -6.780 -9.225 -8.285 1.00 98.44 88 LYS A N 1
ATOM 708 C CA . LYS A 1 88 ? -7.250 -10.440 -7.609 1.00 98.44 88 LYS A CA 1
ATOM 709 C C . LYS A 1 88 ? -6.290 -10.922 -6.515 1.00 98.44 88 LYS A C 1
ATOM 711 O O . LYS A 1 88 ? -6.732 -11.162 -5.392 1.00 98.44 88 LYS A O 1
ATOM 716 N N . SER A 1 89 ? -4.999 -11.074 -6.821 1.00 98.38 89 SER A N 1
ATOM 717 C CA . SER A 1 89 ? -4.001 -11.505 -5.827 1.00 98.38 89 SER A CA 1
ATOM 718 C C . SER A 1 89 ? -3.833 -10.485 -4.696 1.00 98.38 89 SER A C 1
ATOM 720 O O . SER A 1 89 ? -3.677 -10.860 -3.534 1.00 98.38 89 SER A O 1
ATOM 722 N N . GLY A 1 90 ? -3.890 -9.194 -5.024 1.00 98.50 90 GLY A N 1
ATOM 723 C CA . GLY A 1 90 ? -3.746 -8.097 -4.078 1.00 98.50 90 GLY A CA 1
ATOM 724 C C . GLY A 1 90 ? -4.906 -8.010 -3.087 1.00 98.50 90 GLY A C 1
ATOM 725 O O . GLY A 1 90 ? -4.657 -7.946 -1.886 1.00 98.50 90 GLY A O 1
ATOM 726 N N . LEU A 1 91 ? -6.156 -8.111 -3.554 1.00 98.25 91 LEU A N 1
ATOM 727 C CA . LEU A 1 91 ? -7.336 -8.128 -2.679 1.00 98.25 91 LEU A CA 1
ATOM 728 C C . LEU A 1 91 ? -7.322 -9.338 -1.733 1.00 98.25 91 LEU A C 1
ATOM 730 O O . LEU A 1 91 ? -7.546 -9.189 -0.535 1.00 98.25 91 LEU A O 1
ATOM 734 N N . GLN A 1 92 ? -6.929 -10.519 -2.225 1.00 98.38 92 GLN A N 1
ATOM 735 C CA . GLN A 1 92 ? -6.749 -11.705 -1.375 1.00 98.38 92 GLN A CA 1
ATOM 736 C C . GLN A 1 92 ? -5.663 -11.519 -0.306 1.00 98.38 92 GLN A C 1
ATOM 738 O O . GLN A 1 92 ? -5.753 -12.085 0.787 1.00 98.38 92 GLN A O 1
ATOM 743 N N . LEU A 1 93 ? -4.595 -10.777 -0.607 1.00 98.62 93 LEU A N 1
ATOM 744 C CA . LEU A 1 93 ? -3.601 -10.412 0.396 1.00 98.62 93 LEU A CA 1
ATOM 745 C C . LEU A 1 93 ? -4.186 -9.420 1.408 1.00 98.62 93 LEU A C 1
ATOM 747 O O . LEU A 1 93 ? -4.052 -9.665 2.604 1.00 98.62 93 LEU A O 1
ATOM 751 N N . ILE A 1 94 ? -4.864 -8.364 0.953 1.00 98.50 94 ILE A N 1
ATOM 752 C CA . ILE A 1 94 ? -5.486 -7.357 1.825 1.00 98.50 94 ILE A CA 1
ATOM 753 C C . ILE A 1 94 ? -6.436 -8.019 2.826 1.00 98.50 94 ILE A C 1
ATOM 755 O O . ILE A 1 94 ? -6.288 -7.786 4.023 1.00 98.50 94 ILE A O 1
ATOM 759 N N . ASP A 1 95 ? -7.324 -8.910 2.381 1.00 98.25 95 ASP A N 1
ATOM 760 C CA . ASP A 1 95 ? -8.257 -9.620 3.266 1.00 98.25 95 ASP A CA 1
ATOM 761 C C . ASP A 1 95 ? -7.530 -10.413 4.362 1.00 98.25 95 ASP A C 1
ATOM 763 O O . ASP A 1 95 ? -7.889 -10.357 5.545 1.00 98.25 95 ASP A O 1
ATOM 767 N N . ARG A 1 96 ? -6.459 -11.128 3.989 1.00 98.25 96 ARG A N 1
ATOM 768 C CA . ARG A 1 96 ? -5.631 -11.892 4.936 1.00 98.25 96 ARG A CA 1
ATOM 769 C C . ARG A 1 96 ? -4.925 -10.985 5.939 1.00 98.25 96 ARG A C 1
ATOM 771 O O . ARG A 1 96 ? -4.825 -11.351 7.106 1.00 98.25 96 ARG A O 1
ATOM 778 N N . GLU A 1 97 ? -4.429 -9.831 5.510 1.00 98.00 97 GLU A N 1
ATOM 779 C CA . GLU A 1 97 ? -3.715 -8.894 6.381 1.00 98.00 97 GLU A CA 1
ATOM 780 C C . GLU A 1 97 ? -4.664 -8.119 7.302 1.00 98.00 97 GLU A C 1
ATOM 782 O O . GLU A 1 97 ? -4.381 -7.977 8.491 1.00 98.00 97 GLU A O 1
ATOM 787 N N . VAL A 1 98 ? -5.840 -7.710 6.814 1.00 97.94 98 VAL A N 1
ATOM 788 C CA . VAL A 1 98 ? -6.903 -7.117 7.643 1.00 97.94 98 VAL A CA 1
ATOM 789 C C . VAL A 1 98 ? -7.369 -8.106 8.713 1.00 97.94 98 VAL A C 1
ATOM 791 O O . VAL A 1 98 ? -7.616 -7.722 9.860 1.00 97.94 98 VAL A O 1
ATOM 794 N N . ALA A 1 99 ? -7.449 -9.400 8.387 1.00 97.50 99 ALA A N 1
ATOM 795 C CA . ALA A 1 99 ? -7.804 -10.432 9.355 1.00 97.50 99 ALA A CA 1
ATOM 796 C C . ALA A 1 99 ? -6.798 -10.550 10.517 1.00 97.50 99 ALA A C 1
ATOM 798 O O . ALA A 1 99 ? -7.223 -10.882 11.624 1.00 97.50 99 ALA A O 1
ATOM 799 N N . LYS A 1 100 ? -5.514 -10.230 10.290 1.00 96.31 100 LYS A N 1
ATOM 800 C CA . LYS A 1 100 ? -4.436 -10.269 11.297 1.00 96.31 100 LYS A CA 1
ATOM 801 C C . LYS A 1 100 ? -4.411 -9.059 12.238 1.00 96.31 100 LYS A C 1
ATOM 803 O O . LYS A 1 100 ? -3.643 -9.065 13.196 1.00 96.31 100 LYS A O 1
ATOM 808 N N . ILE A 1 101 ? -5.205 -8.016 11.986 1.00 95.50 101 ILE A N 1
ATOM 809 C CA . ILE A 1 101 ? -5.256 -6.841 12.864 1.00 95.50 101 ILE A CA 1
ATOM 810 C C . ILE A 1 101 ? -5.958 -7.223 14.176 1.00 95.50 101 ILE A C 1
ATOM 812 O O . ILE A 1 101 ? -7.160 -7.486 14.188 1.00 95.50 101 ILE A O 1
ATOM 816 N N . GLU A 1 102 ? -5.200 -7.242 15.275 1.00 94.19 102 GLU A N 1
ATOM 817 C CA . GLU A 1 102 ? -5.689 -7.650 16.602 1.00 94.19 102 GLU A CA 1
ATOM 818 C C . GLU A 1 102 ? -6.563 -6.586 17.281 1.00 94.19 102 GLU A C 1
ATOM 820 O O . GLU A 1 102 ? -7.531 -6.931 17.952 1.00 94.19 102 GLU A O 1
ATOM 825 N N . ASP A 1 103 ? -6.238 -5.297 17.112 1.00 94.88 103 ASP A N 1
ATOM 826 C CA . ASP A 1 103 ? -7.010 -4.186 17.685 1.00 94.88 103 ASP A CA 1
ATOM 827 C C . ASP A 1 103 ? -8.331 -4.012 16.909 1.00 94.88 103 ASP A C 1
ATOM 829 O O . ASP A 1 103 ? -8.296 -3.573 15.752 1.00 94.88 103 ASP A O 1
ATOM 833 N N . PRO A 1 104 ? -9.502 -4.294 17.520 1.00 96.25 104 PRO A N 1
ATOM 834 C CA . PRO A 1 104 ? -10.784 -4.236 16.824 1.00 96.25 104 PRO A CA 1
ATOM 835 C C . PRO A 1 104 ? -11.114 -2.840 16.295 1.00 96.25 104 PRO A C 1
ATOM 837 O O . PRO A 1 104 ? -11.678 -2.723 15.210 1.00 96.25 104 PRO A O 1
ATOM 840 N N . LYS A 1 105 ? -10.720 -1.781 17.018 1.00 96.81 105 LYS A N 1
ATOM 841 C CA . LYS A 1 105 ? -10.976 -0.396 16.596 1.00 96.81 105 LYS A CA 1
ATOM 842 C C . LYS A 1 105 ? -10.133 -0.032 15.384 1.00 96.81 105 LYS A C 1
ATOM 844 O O . LYS A 1 105 ? -10.618 0.618 14.461 1.00 96.81 105 LYS A O 1
ATOM 849 N N . MET A 1 106 ? -8.869 -0.459 15.374 1.00 96.12 106 MET A N 1
ATOM 850 C CA . MET A 1 106 ? -8.003 -0.268 14.213 1.00 96.12 106 MET A CA 1
ATOM 851 C C . MET A 1 106 ? -8.526 -1.059 13.013 1.00 96.12 106 MET A C 1
ATOM 853 O O . MET A 1 106 ? -8.601 -0.516 11.917 1.00 96.12 106 MET A O 1
ATOM 857 N N . LYS A 1 107 ? -8.935 -2.315 13.221 1.00 97.69 107 LYS A N 1
ATOM 858 C CA . LYS A 1 107 ? -9.489 -3.168 12.165 1.00 97.69 107 LYS A CA 1
ATOM 859 C C . LYS A 1 107 ? -10.738 -2.553 11.534 1.00 97.69 107 LYS A C 1
ATOM 861 O O . LYS A 1 107 ? -10.802 -2.445 10.314 1.00 97.69 107 LYS A O 1
ATOM 866 N N . GLU A 1 108 ? -11.688 -2.106 12.353 1.00 98.12 108 GLU A N 1
ATOM 867 C CA . GLU A 1 108 ? -12.897 -1.415 11.895 1.00 98.12 108 GLU A CA 1
ATOM 868 C C . GLU A 1 108 ? -12.553 -0.136 11.123 1.00 98.12 108 GLU A C 1
ATOM 870 O O . GLU A 1 108 ? -13.069 0.085 10.029 1.00 98.12 108 GLU A O 1
ATOM 875 N N . SER A 1 109 ? -11.613 0.665 11.635 1.00 98.06 109 SER A N 1
ATOM 876 C CA . SER A 1 109 ? -11.155 1.874 10.948 1.00 98.06 109 SER A CA 1
ATOM 877 C C . SER A 1 109 ? -10.528 1.580 9.582 1.00 98.06 109 SER A C 1
ATOM 879 O O . SER A 1 109 ? -10.791 2.317 8.634 1.00 98.06 109 SER A O 1
ATOM 881 N N . VAL A 1 110 ? -9.702 0.534 9.470 1.00 98.19 110 VAL A N 1
ATOM 882 C CA . VAL A 1 110 ? -9.066 0.148 8.199 1.00 98.19 110 VAL A CA 1
ATOM 883 C C . VAL A 1 110 ? -10.119 -0.306 7.197 1.00 98.19 110 VAL A C 1
ATOM 885 O O . VAL A 1 110 ? -10.090 0.146 6.058 1.00 98.19 110 VAL A O 1
ATOM 888 N N . ILE A 1 111 ? -11.072 -1.140 7.622 1.00 98.31 111 ILE A N 1
ATOM 889 C CA . ILE A 1 111 ? -12.175 -1.604 6.768 1.00 98.31 111 ILE A CA 1
ATOM 890 C C . ILE A 1 111 ? -13.010 -0.419 6.269 1.00 98.31 111 ILE A C 1
ATOM 892 O O . ILE A 1 111 ? -13.300 -0.342 5.078 1.00 98.31 111 ILE A O 1
ATOM 896 N N . GLY A 1 112 ? -13.346 0.529 7.151 1.00 98.44 112 GLY A N 1
ATOM 897 C CA . GLY A 1 112 ? -14.078 1.739 6.773 1.00 98.44 112 GLY A CA 1
ATOM 898 C C . GLY A 1 112 ? -13.341 2.556 5.710 1.00 98.44 112 GLY A C 1
ATOM 899 O O . GLY A 1 112 ? -13.906 2.856 4.662 1.00 98.44 112 GLY A O 1
ATOM 900 N N . LYS A 1 113 ? -12.047 2.826 5.921 1.00 98.38 113 LYS A N 1
ATOM 901 C CA . LYS A 1 113 ? -11.228 3.569 4.950 1.00 98.38 113 LYS A CA 1
ATOM 902 C C . LYS A 1 113 ? -11.031 2.819 3.629 1.00 98.38 113 LYS A C 1
ATOM 904 O O . LYS A 1 113 ? -10.979 3.457 2.584 1.00 98.38 113 LYS A O 1
ATOM 909 N N . LEU A 1 114 ? -10.934 1.487 3.645 1.00 98.25 114 LEU A N 1
ATOM 910 C CA . LEU A 1 114 ? -10.890 0.690 2.413 1.00 98.25 114 LEU A CA 1
ATOM 911 C C . LEU A 1 114 ? -12.189 0.844 1.609 1.00 98.25 114 LEU A C 1
ATOM 913 O O . LEU A 1 114 ? -12.123 1.053 0.403 1.00 98.25 114 LEU A O 1
ATOM 917 N N . ALA A 1 115 ? -13.349 0.829 2.271 1.00 97.69 115 ALA A N 1
ATOM 918 C CA . ALA A 1 115 ? -14.635 1.054 1.611 1.00 97.69 115 ALA A CA 1
ATOM 919 C C . ALA A 1 115 ? -14.771 2.487 1.062 1.00 97.69 115 ALA A C 1
ATOM 921 O O . ALA A 1 115 ? -15.256 2.683 -0.050 1.00 97.69 115 ALA A O 1
ATOM 922 N N . GLU A 1 116 ? -14.309 3.499 1.805 1.00 97.12 116 GLU A N 1
ATOM 923 C CA . GLU A 1 116 ? -14.253 4.883 1.310 1.00 97.12 116 GLU A CA 1
ATOM 924 C C . GLU A 1 116 ? -13.351 5.009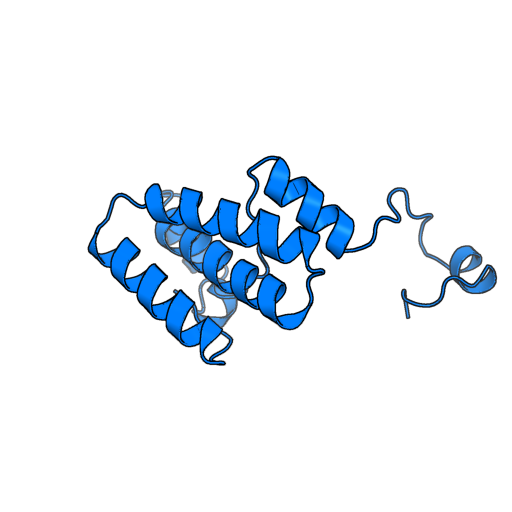 0.074 1.00 97.12 116 GLU A C 1
ATOM 926 O O . GLU A 1 116 ? -13.690 5.726 -0.869 1.00 97.12 116 GLU A O 1
ATOM 931 N N . MET A 1 117 ? -12.217 4.302 0.061 1.00 95.31 117 MET A N 1
ATOM 932 C CA . MET A 1 117 ? -11.311 4.276 -1.084 1.00 95.31 117 MET A CA 1
ATOM 933 C C . MET A 1 117 ? -11.951 3.605 -2.303 1.00 95.31 117 MET A C 1
ATOM 935 O O . MET A 1 117 ? -11.895 4.152 -3.407 1.00 95.31 117 MET A O 1
ATOM 939 N N . GLU A 1 118 ? -12.645 2.484 -2.107 1.00 92.19 118 GLU A N 1
ATOM 940 C CA . GLU A 1 118 ? -13.389 1.806 -3.173 1.00 92.19 118 GLU A CA 1
ATOM 941 C C . GLU A 1 118 ? -14.508 2.700 -3.740 1.00 92.19 118 GLU A C 1
ATOM 943 O O . GLU A 1 118 ? -14.750 2.711 -4.946 1.00 92.19 118 GLU A O 1
ATOM 948 N N . ALA A 1 119 ? -15.119 3.542 -2.898 1.00 95.25 119 ALA A N 1
ATOM 949 C CA . ALA A 1 119 ? -16.101 4.548 -3.305 1.00 95.25 119 ALA A CA 1
ATOM 950 C C . ALA A 1 119 ? -15.502 5.771 -4.035 1.00 95.25 119 ALA A C 1
ATOM 952 O O . ALA A 1 119 ? -16.249 6.656 -4.459 1.00 95.25 119 ALA A O 1
ATOM 953 N N . GLY A 1 120 ? -14.178 5.834 -4.204 1.00 92.69 120 GLY A N 1
ATOM 954 C CA . GLY A 1 120 ? -13.490 6.871 -4.978 1.00 92.69 120 GLY A CA 1
ATOM 955 C C . GLY A 1 120 ? -12.697 7.882 -4.149 1.00 92.69 120 GLY A C 1
ATOM 956 O O . GLY A 1 120 ? -12.047 8.753 -4.727 1.00 92.69 120 GLY A O 1
ATOM 957 N N . THR A 1 121 ? -12.699 7.782 -2.818 1.00 95.69 121 THR A N 1
ATOM 958 C CA . THR A 1 121 ? -11.832 8.624 -1.983 1.00 95.69 121 THR A CA 1
ATOM 959 C C . THR A 1 121 ? -10.374 8.197 -2.165 1.00 95.69 121 THR A C 1
ATOM 961 O O . THR A 1 121 ? -10.062 7.021 -2.335 1.00 95.69 121 THR A O 1
ATOM 964 N N . ARG A 1 122 ? -9.450 9.151 -2.171 1.00 95.44 122 ARG A N 1
ATOM 965 C CA . ARG A 1 122 ? -8.015 8.896 -2.346 1.00 95.44 122 ARG A CA 1
ATOM 966 C C . ARG A 1 122 ? -7.237 9.558 -1.224 1.00 95.44 122 ARG A C 1
ATOM 968 O O . ARG A 1 122 ? -7.766 10.443 -0.551 1.00 95.44 122 ARG A O 1
ATOM 975 N N . ASP A 1 123 ? -5.991 9.137 -1.038 1.00 94.38 123 ASP A N 1
ATOM 976 C CA . ASP A 1 123 ? -5.074 9.724 -0.053 1.00 94.38 123 ASP A CA 1
ATOM 977 C C . ASP A 1 123 ? -5.569 9.616 1.405 1.00 94.38 123 ASP A C 1
ATOM 979 O O . ASP A 1 123 ? -5.462 10.539 2.215 1.00 94.38 123 ASP A O 1
ATOM 983 N N . LEU A 1 124 ? -6.130 8.456 1.758 1.00 96.12 124 LE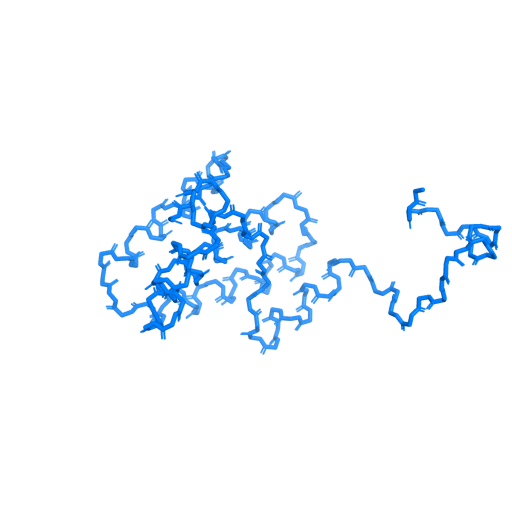U A N 1
ATOM 984 C CA . LEU A 1 124 ? -6.508 8.127 3.131 1.00 96.12 124 LEU A CA 1
ATOM 985 C C . LEU A 1 124 ? -5.291 7.622 3.913 1.00 96.12 124 LEU A C 1
ATOM 987 O O . LEU A 1 124 ? -4.605 6.694 3.486 1.00 96.12 124 LEU A O 1
ATOM 991 N N . TYR A 1 125 ? -5.041 8.191 5.096 1.00 96.12 125 TYR A N 1
ATOM 992 C CA . TYR A 1 125 ? -3.891 7.805 5.916 1.00 96.12 125 TYR A CA 1
ATOM 993 C C . TYR A 1 125 ? -4.128 7.884 7.431 1.00 96.12 125 TYR A C 1
ATOM 995 O O . TYR A 1 125 ? -5.152 8.379 7.908 1.00 96.12 125 TYR A O 1
ATOM 1003 N N . TYR A 1 126 ? -3.166 7.340 8.179 1.00 94.44 126 TYR A N 1
ATOM 1004 C CA . TYR A 1 126 ? -2.968 7.409 9.632 1.00 94.44 126 TYR A CA 1
ATOM 1005 C C . TYR A 1 126 ? -1.643 8.104 9.958 1.00 94.44 126 TYR A C 1
ATOM 1007 O O . TYR A 1 126 ? -0.661 7.882 9.207 1.00 94.44 126 TYR A O 1
#

Sequence (126 aa):
DYSHKDDESRKKSQFVLGDTRSLDDVIYELANNGYIPSFCTSCYRAGRTGEHFMEFAIPGFVKRFCTPNALLTFAEYLHDFSSERTLKSGLQLIDREVAKIEDPKMKESVIGKLAEMEAGTRDLYY

Foldseek 3Di:
DVPDPDPVCCVPDPDHDPDDDDPQRVLLVCLLVLHQAAPDPVCVVVVCDDPNVCVCPVVVVCCLFVLLRSLLRSLLCLVPPHDPSSVVSSVVSSVVSLVPDPPVVSSVVSVVSSVVVVVPDDDDGD

Radius of gyration: 17.27 Å; chains: 1; bounding box: 40×30×48 Å